Protein AF-A0AA96MCB9-F1 (afdb_monomer)

Secondary structure (DSSP, 8-state):
---EEEEETTSGGG-SEEEEE--HHHHHHHHHTT-B-TTSPBPPHHHHHHH-EEEEETT--EEEEE---SSTTSPEEEEEEETTEEEEEEESBTTB-SEEEEE-TTS-EEEEEEEEEEE--GGGGGGHHHHHHHHHHHHHHHHHTSTTEEEEEEEPPP-

Solvent-accessible surface area (backbone atoms only — not comparable to full-atom values): 8777 Å² total; per-residue (Å²): 118,62,51,72,47,79,46,50,55,90,56,55,88,76,47,71,47,44,80,42,76,40,53,75,73,50,53,57,52,36,59,76,68,67,56,44,34,68,86,74,40,75,75,53,69,69,56,37,56,74,69,37,50,34,27,32,31,91,88,63,33,32,38,34,78,25,68,44,44,101,44,44,78,35,36,34,32,32,43,34,34,51,94,93,38,75,29,46,36,30,21,19,29,94,78,37,51,34,62,48,76,47,77,47,94,88,70,34,29,36,40,37,38,32,36,60,45,76,50,72,50,78,93,49,57,91,45,50,67,61,51,49,52,51,51,41,54,35,52,40,55,62,49,66,78,44,83,63,48,51,34,36,34,35,35,42,56,67,125

pLDDT: mean 86.23, std 10.73, range [44.75, 95.75]

Sequence (159 aa):
MSLRFDFDASAWADSSFQTKKMDEDDLSLLQKYNVKTWDDKAFTDESILKWGYWTINDNRDRILKAIGGGSFEIPEMYTFIYNELKIKLECGGSGEPANTYKRHEDHSYDQQINISRLIVPQELSASIDDIAASIAEALAVASFKSANLNKISVVFPKR

Foldseek 3Di:
DWDKDKDFLVCLVVFQWDKAQDDPVVLVVCVVQVPAAPVSHRDDPVCSNPPNIWGAGPQRWTKTFRDDDPDLAIWGWMWTQDPNHIKIWTWHHPRGHQKDWDADPVRAIEIEGHTPDIGDPPVCPVVVVVVLVVVQSSVVNVPSVDPRYGMYMYIYDDD

Mean predicted aligned error: 5.14 Å

Radius of gyration: 15.31 Å; Cα contacts (8 Å, |Δi|>4): 314; chains: 1; bounding box: 36×39×41 Å

Structure (mmCIF, N/CA/C/O backbone):
data_AF-A0AA96MCB9-F1
#
_entry.id   AF-A0AA96MCB9-F1
#
loop_
_atom_site.group_PDB
_atom_site.id
_atom_site.type_symbol
_atom_site.label_atom_id
_atom_site.label_alt_id
_atom_site.label_comp_id
_atom_site.label_asym_id
_atom_site.label_entity_id
_atom_site.label_seq_id
_atom_site.pdbx_PDB_ins_code
_atom_site.Cartn_x
_atom_site.Cartn_y
_atom_site.Cartn_z
_atom_site.occupancy
_atom_site.B_iso_or_equiv
_atom_site.auth_seq_id
_atom_site.auth_comp_id
_atom_site.auth_asym_id
_atom_site.auth_atom_id
_atom_site.pdbx_PDB_model_num
ATOM 1 N N . MET A 1 1 ? 10.738 -18.655 3.907 1.00 58.47 1 MET A N 1
ATOM 2 C CA . MET A 1 1 ? 10.897 -18.102 2.539 1.00 58.47 1 MET A CA 1
ATOM 3 C C . MET A 1 1 ? 10.306 -16.697 2.558 1.00 58.47 1 MET A C 1
ATOM 5 O O . MET A 1 1 ? 9.376 -16.500 3.328 1.00 58.47 1 MET A O 1
ATOM 9 N N . SER A 1 2 ? 10.867 -15.712 1.851 1.00 78.88 2 SER A N 1
ATOM 10 C CA . SER A 1 2 ? 10.218 -14.394 1.740 1.00 78.88 2 SER A CA 1
ATOM 11 C C . SER A 1 2 ? 8.990 -14.527 0.842 1.00 78.88 2 SER A C 1
ATOM 13 O O . SER A 1 2 ? 9.055 -15.216 -0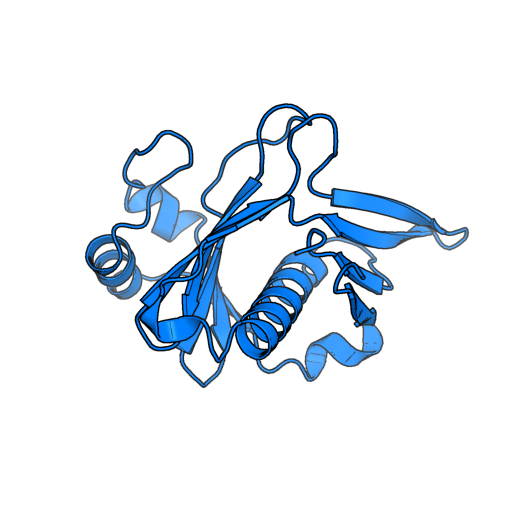.176 1.00 78.88 2 SER A O 1
ATOM 15 N N . LEU A 1 3 ? 7.878 -13.911 1.237 1.00 92.25 3 LEU A N 1
ATOM 16 C CA . LEU A 1 3 ? 6.659 -13.888 0.433 1.00 92.25 3 LEU A CA 1
ATOM 17 C C . LEU A 1 3 ? 6.803 -12.791 -0.631 1.00 92.25 3 LEU A C 1
ATOM 19 O O . LEU A 1 3 ? 7.215 -11.673 -0.314 1.00 92.25 3 LEU A O 1
ATOM 23 N N . ARG A 1 4 ? 6.527 -13.128 -1.892 1.00 94.88 4 ARG A N 1
ATOM 24 C CA . ARG A 1 4 ? 6.695 -12.236 -3.044 1.00 94.88 4 ARG A CA 1
ATOM 25 C C . ARG A 1 4 ? 5.469 -12.311 -3.939 1.00 94.88 4 ARG A C 1
ATOM 27 O O . ARG A 1 4 ? 5.039 -13.409 -4.282 1.00 94.88 4 ARG A O 1
ATOM 34 N N . PHE A 1 5 ? 4.987 -11.147 -4.351 1.00 95.38 5 PHE A N 1
ATOM 35 C CA . PHE A 1 5 ? 3.913 -10.992 -5.324 1.00 95.38 5 PHE A CA 1
ATOM 36 C C . PHE A 1 5 ? 4.421 -10.169 -6.500 1.00 95.38 5 PHE A C 1
ATOM 38 O O . PHE A 1 5 ? 5.110 -9.169 -6.298 1.00 95.38 5 PHE A O 1
ATOM 45 N N . ASP A 1 6 ? 4.096 -10.599 -7.710 1.00 94.62 6 ASP A N 1
ATOM 46 C CA . ASP A 1 6 ? 4.529 -9.981 -8.956 1.00 94.62 6 ASP A CA 1
ATOM 47 C C . ASP A 1 6 ? 3.285 -9.559 -9.751 1.00 94.62 6 ASP A C 1
ATOM 49 O O . ASP A 1 6 ? 2.336 -10.332 -9.868 1.00 94.62 6 ASP A O 1
ATOM 53 N N . PHE A 1 7 ? 3.306 -8.347 -10.299 1.00 92.75 7 PHE A N 1
ATOM 54 C CA . PHE A 1 7 ? 2.210 -7.749 -11.056 1.00 92.75 7 PHE A CA 1
ATOM 55 C C . PHE A 1 7 ? 2.743 -7.179 -12.363 1.00 92.75 7 PHE A C 1
ATOM 57 O O . PHE A 1 7 ? 3.733 -6.444 -12.353 1.00 92.75 7 PHE A O 1
ATOM 64 N N . ASP A 1 8 ? 2.060 -7.468 -13.465 1.00 90.12 8 ASP A N 1
ATOM 65 C CA . ASP A 1 8 ? 2.391 -6.938 -14.785 1.00 90.12 8 ASP A CA 1
ATOM 66 C C . ASP A 1 8 ? 1.491 -5.749 -15.134 1.00 90.12 8 ASP A C 1
ATOM 68 O O . ASP A 1 8 ? 0.277 -5.771 -14.917 1.00 90.12 8 ASP A O 1
ATOM 72 N N . ALA A 1 9 ? 2.078 -4.714 -15.733 1.00 81.81 9 ALA A N 1
ATOM 73 C CA . ALA A 1 9 ? 1.358 -3.515 -16.153 1.00 81.81 9 ALA A CA 1
ATOM 74 C C . ALA A 1 9 ? 0.306 -3.798 -17.240 1.00 81.81 9 ALA A C 1
ATOM 76 O O . ALA A 1 9 ? -0.627 -3.029 -17.426 1.00 81.81 9 ALA A O 1
ATOM 77 N N . SER A 1 10 ? 0.402 -4.901 -17.975 1.00 77.94 10 SER A N 1
ATOM 78 C CA . SER A 1 10 ? -0.647 -5.277 -18.928 1.00 77.94 10 SER A CA 1
ATOM 79 C C . SER A 1 10 ? -1.944 -5.730 -18.248 1.00 77.94 10 SER A C 1
ATOM 81 O O . SER A 1 10 ? -2.994 -5.674 -18.881 1.00 77.94 10 SER A O 1
ATOM 83 N N . ALA A 1 11 ? -1.883 -6.153 -16.982 1.00 71.12 11 ALA A N 1
ATOM 84 C CA . ALA A 1 11 ? -3.005 -6.724 -16.238 1.00 71.12 11 ALA A CA 1
ATOM 85 C C . ALA A 1 11 ? -3.558 -5.786 -15.148 1.00 71.12 11 ALA A C 1
ATOM 87 O O . ALA A 1 11 ? -4.513 -6.141 -14.462 1.00 71.12 11 ALA A O 1
ATOM 88 N N . TRP A 1 12 ? -2.993 -4.581 -14.968 1.00 71.06 12 TRP A N 1
ATOM 89 C CA . TRP A 1 12 ? -3.404 -3.698 -13.863 1.00 71.06 12 TRP A CA 1
ATOM 90 C C . TRP A 1 12 ? -4.849 -3.193 -13.996 1.00 71.06 12 TRP A C 1
ATOM 92 O O . TRP A 1 12 ? -5.467 -2.866 -12.986 1.00 71.06 12 TRP A O 1
ATOM 102 N N . ALA A 1 13 ? -5.398 -3.151 -15.215 1.00 69.25 13 ALA A N 1
ATOM 103 C CA . ALA A 1 13 ? -6.781 -2.744 -15.462 1.00 69.25 13 ALA A CA 1
ATOM 104 C C . ALA A 1 13 ? -7.816 -3.699 -14.833 1.00 69.25 13 ALA A C 1
ATOM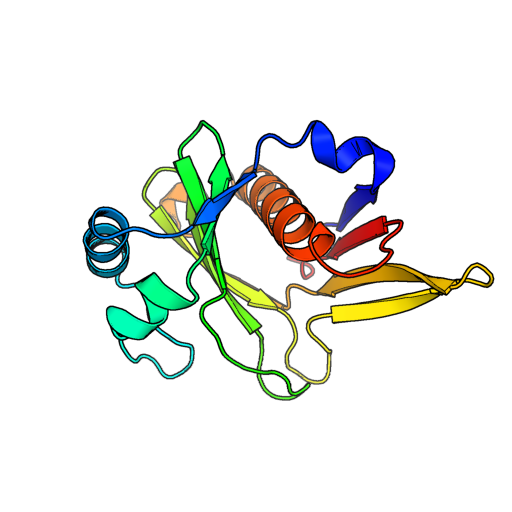 106 O O . ALA A 1 13 ? -8.936 -3.270 -14.564 1.00 69.25 13 ALA A O 1
ATOM 107 N N . ASP A 1 14 ? -7.429 -4.950 -14.562 1.00 79.25 14 ASP A N 1
ATOM 108 C CA . ASP A 1 14 ? -8.293 -5.988 -13.985 1.00 79.25 14 ASP A CA 1
ATOM 109 C C . ASP A 1 14 ? -8.177 -6.083 -12.451 1.00 79.25 14 ASP A C 1
ATOM 111 O O . ASP A 1 14 ? -8.771 -6.963 -11.827 1.00 79.25 14 ASP A O 1
ATOM 115 N N . SER A 1 15 ? -7.404 -5.188 -11.828 1.00 85.38 15 SER A N 1
ATOM 116 C CA . SER A 1 15 ? -7.258 -5.120 -10.374 1.00 85.38 15 SER A CA 1
ATOM 117 C C . SER A 1 15 ? -8.592 -4.829 -9.679 1.00 85.38 15 SER A C 1
ATOM 119 O O . SER A 1 15 ? -9.361 -3.964 -10.102 1.00 85.38 15 SER A O 1
ATOM 121 N N . SER A 1 16 ? -8.813 -5.481 -8.535 1.00 88.69 16 SER A N 1
ATOM 122 C CA . SER A 1 16 ? -9.947 -5.201 -7.644 1.00 88.69 16 SER A CA 1
ATOM 123 C C . SER A 1 16 ? -9.814 -3.854 -6.926 1.00 88.69 16 SER A C 1
ATOM 125 O O . SER A 1 16 ? -10.798 -3.288 -6.451 1.00 88.69 16 SER A O 1
ATOM 127 N N . PHE A 1 17 ? -8.590 -3.328 -6.850 1.00 93.31 17 PHE A N 1
ATOM 128 C CA . PHE A 1 17 ? -8.273 -2.027 -6.281 1.00 93.31 17 PHE A CA 1
ATOM 129 C C . PHE A 1 17 ? -8.280 -0.912 -7.325 1.00 93.31 17 PHE A C 1
ATOM 131 O O . PHE A 1 17 ? -7.753 -1.056 -8.428 1.00 93.31 17 PHE A O 1
ATOM 138 N N . GLN A 1 18 ? -8.769 0.255 -6.911 1.00 91.56 18 GLN A N 1
ATOM 139 C CA . GLN A 1 18 ? -8.762 1.496 -7.675 1.00 91.56 18 GLN A CA 1
ATOM 140 C C . GLN A 1 18 ? -8.267 2.656 -6.813 1.00 91.56 18 GLN A C 1
ATOM 142 O O . GLN A 1 18 ? -8.407 2.660 -5.590 1.00 91.56 18 GLN A O 1
ATOM 147 N N . THR A 1 19 ? -7.708 3.690 -7.441 1.00 90.31 19 THR A N 1
ATOM 148 C CA . THR A 1 19 ? -7.344 4.908 -6.711 1.00 90.31 19 THR A CA 1
ATOM 149 C C . THR A 1 19 ? -8.529 5.869 -6.627 1.00 90.31 19 THR A C 1
ATOM 151 O O . THR A 1 19 ? -8.964 6.398 -7.649 1.00 90.31 19 THR A O 1
ATOM 154 N N . LYS A 1 20 ? -8.982 6.183 -5.411 1.00 92.44 20 LYS A N 1
ATOM 155 C CA . LYS A 1 20 ? -10.046 7.156 -5.131 1.00 92.44 20 LYS A CA 1
ATOM 156 C C . LYS A 1 20 ? -9.461 8.419 -4.495 1.00 92.44 20 LYS A C 1
ATOM 158 O O . LYS A 1 20 ? -8.701 8.343 -3.532 1.00 92.44 20 LYS A O 1
ATOM 163 N N . LYS A 1 21 ? -9.830 9.594 -5.015 1.00 92.62 21 LYS A N 1
ATOM 164 C CA . LYS A 1 21 ? -9.547 10.883 -4.366 1.00 92.62 21 LYS A CA 1
ATOM 165 C C . LYS A 1 21 ? -10.322 10.973 -3.047 1.00 92.62 21 LYS A C 1
ATOM 167 O O . LYS A 1 21 ? -11.510 10.667 -3.033 1.00 92.62 21 LYS A O 1
ATOM 172 N N . MET A 1 22 ? -9.648 11.367 -1.969 1.00 92.38 22 MET A N 1
ATOM 173 C CA . MET A 1 22 ? -10.302 11.547 -0.670 1.00 92.38 22 MET A CA 1
ATOM 174 C C . MET A 1 22 ? -11.238 12.757 -0.674 1.00 92.38 22 MET A C 1
ATOM 176 O O . MET A 1 22 ? -10.917 13.782 -1.281 1.00 92.38 22 MET A O 1
ATOM 180 N N . ASP A 1 23 ? -12.359 12.619 0.027 1.00 92.38 23 ASP A N 1
ATOM 181 C CA . ASP A 1 23 ? -13.387 13.642 0.230 1.00 92.38 23 ASP A CA 1
ATOM 182 C C . ASP A 1 23 ? -13.582 13.959 1.731 1.00 92.38 23 ASP A C 1
ATOM 184 O O . ASP A 1 23 ? -12.805 13.519 2.582 1.00 92.38 23 ASP A O 1
ATOM 188 N N . GLU A 1 24 ? -14.576 14.788 2.063 1.00 91.75 24 GLU A N 1
ATOM 189 C CA . GLU A 1 24 ? -14.850 15.203 3.447 1.00 91.75 24 GLU A CA 1
ATOM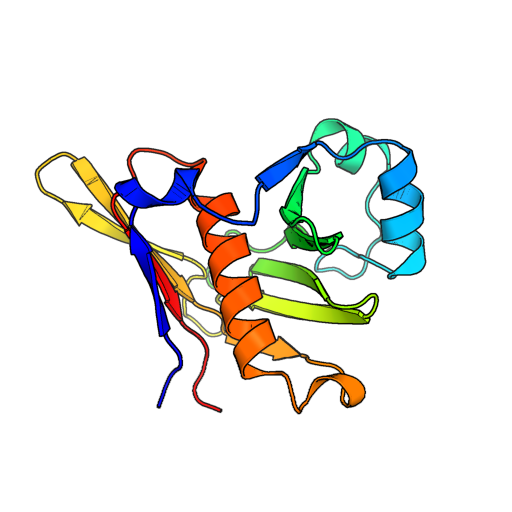 190 C C . GLU A 1 24 ? -15.294 14.033 4.339 1.00 91.75 24 GLU A C 1
ATOM 192 O O . GLU A 1 24 ? -14.925 13.986 5.515 1.00 91.75 24 GLU A O 1
ATOM 197 N N . ASP A 1 25 ? -16.004 13.046 3.783 1.00 90.44 25 ASP A N 1
ATOM 198 C CA . ASP A 1 25 ? -16.434 11.861 4.532 1.00 90.44 25 ASP A CA 1
ATOM 199 C C . ASP A 1 25 ? -15.220 11.022 4.961 1.00 90.44 25 ASP A C 1
ATOM 201 O O . ASP A 1 25 ? -15.185 10.468 6.067 1.00 90.44 25 ASP A O 1
ATOM 205 N N . ASP A 1 26 ? -14.178 10.982 4.125 1.00 90.81 26 ASP A N 1
ATOM 206 C CA . ASP A 1 26 ? -12.928 10.279 4.412 1.00 90.81 26 ASP A CA 1
ATOM 207 C C . ASP A 1 26 ? -12.157 10.876 5.613 1.00 90.81 26 ASP A C 1
ATOM 209 O O . ASP A 1 26 ? -11.407 10.146 6.271 1.00 90.81 26 ASP A O 1
ATOM 213 N N . LEU A 1 27 ? -12.380 12.144 5.988 1.00 90.38 27 LEU A N 1
ATOM 214 C CA . LEU A 1 27 ? -11.765 12.749 7.184 1.00 90.38 27 LEU A CA 1
ATOM 215 C C . LEU A 1 27 ? -12.214 12.044 8.472 1.00 90.38 27 LEU A C 1
ATOM 217 O O . LEU A 1 27 ? -11.399 11.752 9.353 1.00 90.38 27 LEU A O 1
ATOM 221 N N . SER A 1 28 ? -13.502 11.700 8.557 1.00 90.06 28 SER A N 1
ATOM 222 C CA . SER A 1 28 ? -14.064 10.981 9.707 1.00 90.06 28 SER A CA 1
ATOM 223 C C . SER A 1 28 ? -13.467 9.576 9.853 1.00 90.06 28 SER A C 1
ATOM 225 O O . SER A 1 28 ? -13.241 9.096 10.967 1.00 90.06 28 SER A O 1
ATOM 227 N N . LEU A 1 29 ? -13.128 8.929 8.733 1.00 90.00 29 LEU A N 1
ATOM 228 C CA . LEU A 1 29 ? -12.482 7.620 8.722 1.00 90.00 29 LEU A CA 1
ATOM 229 C C . LEU A 1 29 ? -11.036 7.701 9.212 1.00 90.00 29 LEU A C 1
ATOM 231 O O . LEU A 1 29 ? -10.612 6.849 9.996 1.00 90.00 29 LEU A O 1
ATOM 235 N N . LEU A 1 30 ? -10.287 8.734 8.811 1.00 88.88 30 LEU A N 1
ATOM 236 C CA . LEU A 1 30 ? -8.932 8.955 9.323 1.00 88.88 30 LEU A CA 1
ATOM 237 C C . LEU A 1 30 ? -8.937 9.131 10.846 1.00 88.88 30 LEU A C 1
ATOM 239 O O . LEU A 1 30 ? -8.085 8.559 11.528 1.00 88.88 30 LEU A O 1
ATOM 243 N N . GLN A 1 31 ? -9.931 9.840 11.386 1.00 88.31 31 GLN A N 1
ATOM 244 C CA . GLN A 1 31 ? -10.124 9.984 12.830 1.00 88.31 31 GLN A CA 1
ATOM 245 C C . GLN A 1 31 ? -10.525 8.658 13.493 1.00 88.31 31 GLN A C 1
ATOM 247 O O . GLN A 1 31 ? -9.872 8.249 14.454 1.00 88.31 31 GLN A O 1
ATOM 252 N N . LYS A 1 32 ? -11.527 7.941 12.951 1.00 90.69 32 LYS A N 1
ATOM 253 C CA . LYS A 1 32 ? -11.992 6.624 13.446 1.00 90.69 32 LYS A CA 1
ATOM 254 C C . LYS A 1 32 ? -10.832 5.643 13.610 1.00 90.69 32 LYS A C 1
ATOM 256 O O . LYS A 1 32 ? -10.730 4.967 14.630 1.00 90.69 32 LYS A O 1
ATOM 261 N N . TYR A 1 33 ? -9.946 5.578 12.619 1.00 89.38 33 TYR A N 1
ATOM 262 C CA . TYR A 1 33 ? -8.810 4.654 12.616 1.00 89.38 33 TYR A CA 1
ATOM 263 C C . TYR A 1 33 ? -7.527 5.247 13.208 1.00 89.38 33 TYR A C 1
ATOM 265 O O . TYR A 1 33 ? -6.486 4.579 13.230 1.00 89.38 33 TYR A O 1
ATOM 273 N N . ASN A 1 34 ? -7.583 6.482 13.719 1.00 87.94 34 ASN A N 1
ATOM 274 C CA . ASN A 1 34 ? -6.435 7.211 14.248 1.00 87.94 34 ASN A CA 1
ATOM 275 C C . ASN A 1 34 ? -5.240 7.134 13.275 1.00 87.94 34 ASN A C 1
ATOM 277 O O . ASN A 1 34 ? -4.149 6.659 13.618 1.00 87.94 34 ASN A O 1
ATOM 281 N N . VAL A 1 35 ? -5.496 7.452 12.004 1.00 85.44 35 VAL A N 1
ATOM 282 C CA . VAL A 1 35 ? -4.494 7.455 10.936 1.00 85.44 35 VAL A CA 1
ATOM 283 C C . VAL A 1 35 ? -3.672 8.727 11.078 1.00 85.44 35 VAL A C 1
ATOM 285 O O . VAL A 1 35 ? -4.206 9.833 11.077 1.00 85.44 35 VAL A O 1
ATOM 288 N N . LYS A 1 36 ? -2.363 8.556 11.236 1.00 80.50 36 LYS A N 1
ATOM 289 C CA . LYS A 1 36 ? -1.419 9.624 11.557 1.00 80.50 36 LYS A CA 1
ATOM 290 C C . LYS A 1 36 ? -0.229 9.582 10.608 1.00 80.50 36 LYS A C 1
ATOM 292 O O . LYS A 1 36 ? 0.013 8.558 9.968 1.00 80.50 36 LYS A O 1
ATOM 297 N N . THR A 1 37 ? 0.500 10.685 10.533 1.00 74.44 37 THR A N 1
ATOM 298 C CA . THR A 1 37 ? 1.799 10.772 9.866 1.00 74.44 37 THR A CA 1
ATOM 299 C C . THR A 1 37 ? 2.842 9.912 10.584 1.00 74.44 37 THR A C 1
ATOM 301 O O . THR A 1 37 ? 2.637 9.445 11.709 1.00 74.44 37 THR A O 1
ATOM 304 N N . TRP A 1 38 ? 3.991 9.715 9.937 1.00 69.88 38 TRP A N 1
ATOM 305 C CA . TRP A 1 38 ? 5.124 8.974 10.499 1.00 69.88 38 TRP A CA 1
ATOM 306 C C . TRP A 1 38 ? 5.634 9.527 11.844 1.00 69.88 38 TRP A C 1
ATOM 308 O O . TRP A 1 38 ? 6.082 8.752 12.683 1.00 69.88 38 TRP A O 1
ATOM 318 N N . ASP A 1 39 ? 5.534 10.841 12.076 1.00 73.06 39 ASP A N 1
ATOM 319 C CA . ASP A 1 39 ? 5.929 11.520 13.318 1.00 73.06 39 ASP A CA 1
ATOM 320 C C . ASP A 1 39 ? 4.781 11.627 14.346 1.00 73.06 39 ASP A C 1
ATOM 322 O O . ASP A 1 39 ? 4.802 12.485 15.226 1.00 73.06 39 ASP A O 1
ATOM 326 N N . ASP A 1 40 ? 3.780 10.744 14.231 1.00 78.19 40 ASP A N 1
ATOM 327 C CA . ASP A 1 40 ? 2.615 10.608 15.121 1.00 78.19 40 ASP A CA 1
ATOM 328 C C . ASP A 1 40 ? 1.699 11.850 15.194 1.00 78.19 40 ASP A C 1
ATOM 330 O O . ASP A 1 40 ? 0.913 12.015 16.137 1.00 78.19 40 ASP A O 1
ATOM 334 N N . LYS A 1 41 ? 1.732 12.706 14.165 1.00 81.88 41 LYS A N 1
ATOM 335 C CA . LYS A 1 41 ? 0.835 13.862 14.033 1.00 81.88 41 LYS A CA 1
ATOM 336 C C . LYS A 1 41 ? -0.419 13.516 13.235 1.00 81.88 41 LYS A C 1
ATOM 338 O O . LYS A 1 41 ? -0.430 12.638 12.376 1.00 81.88 41 LYS A O 1
ATOM 343 N N . ALA A 1 42 ? -1.503 14.228 13.521 1.00 82.12 42 ALA A N 1
ATOM 344 C CA . ALA A 1 42 ? -2.690 14.183 12.678 1.00 82.12 42 ALA A CA 1
ATOM 345 C C . ALA A 1 42 ? -2.406 14.868 11.332 1.00 82.12 42 ALA A C 1
ATOM 347 O O . ALA A 1 42 ? -1.640 15.834 11.266 1.00 82.12 42 ALA A O 1
ATOM 348 N N . PHE A 1 43 ? -3.046 14.389 10.268 1.00 79.75 43 PHE A N 1
ATOM 349 C CA . PHE A 1 43 ? -3.080 15.124 9.009 1.00 79.75 43 PHE A CA 1
ATOM 350 C C . PHE A 1 43 ? -3.922 16.391 9.160 1.00 79.75 43 PHE A C 1
ATOM 352 O O . PHE A 1 43 ? -4.868 16.418 9.945 1.00 79.75 43 PHE A O 1
ATOM 359 N N . THR A 1 44 ? -3.602 17.429 8.388 1.00 84.81 44 THR A N 1
ATOM 360 C CA . THR A 1 44 ? -4.517 18.566 8.246 1.00 84.81 44 THR A CA 1
ATOM 361 C C . THR A 1 44 ? -5.570 18.237 7.197 1.00 84.81 44 THR A C 1
ATOM 363 O O . THR A 1 44 ? -5.236 17.669 6.151 1.00 84.81 44 THR A O 1
ATOM 366 N N . ASP A 1 45 ? -6.815 18.641 7.439 1.00 89.75 45 ASP A N 1
ATOM 367 C CA . ASP A 1 45 ? -7.927 18.423 6.506 1.00 89.75 45 ASP A CA 1
ATOM 368 C C . ASP A 1 45 ? -7.594 18.965 5.109 1.00 89.75 45 ASP A C 1
ATOM 370 O O . ASP A 1 45 ? -7.756 18.266 4.111 1.00 89.75 45 ASP A O 1
ATOM 374 N N . GLU A 1 46 ? -6.998 20.162 5.031 1.00 88.25 46 GLU A N 1
ATOM 375 C CA . GLU A 1 46 ? -6.551 20.757 3.766 1.00 88.25 46 GLU A CA 1
ATOM 376 C C . GLU A 1 46 ? -5.570 19.845 3.009 1.00 88.25 46 GLU A C 1
ATOM 378 O O . GLU A 1 46 ? -5.709 19.647 1.801 1.00 88.25 46 GLU A O 1
ATOM 383 N N . SER A 1 47 ? -4.583 19.258 3.699 1.00 83.50 47 SER A N 1
ATOM 384 C CA . SER A 1 47 ? -3.588 18.392 3.055 1.00 83.50 47 SER A CA 1
ATOM 385 C C . SER A 1 47 ? -4.211 17.113 2.494 1.00 83.50 47 SER A C 1
ATOM 387 O O . SER A 1 47 ? -3.870 16.701 1.381 1.00 83.50 47 SER A O 1
ATOM 389 N N . ILE A 1 48 ? -5.160 16.525 3.224 1.00 87.12 48 ILE A N 1
ATOM 390 C CA . ILE A 1 48 ? -5.879 15.317 2.816 1.00 87.12 48 ILE A CA 1
ATOM 391 C C . ILE A 1 48 ? -6.785 15.614 1.628 1.00 87.12 48 ILE A C 1
ATOM 393 O O . ILE A 1 48 ? -6.678 14.957 0.592 1.00 87.12 48 ILE A O 1
ATOM 397 N N . LEU A 1 49 ? -7.608 16.654 1.717 1.00 88.62 49 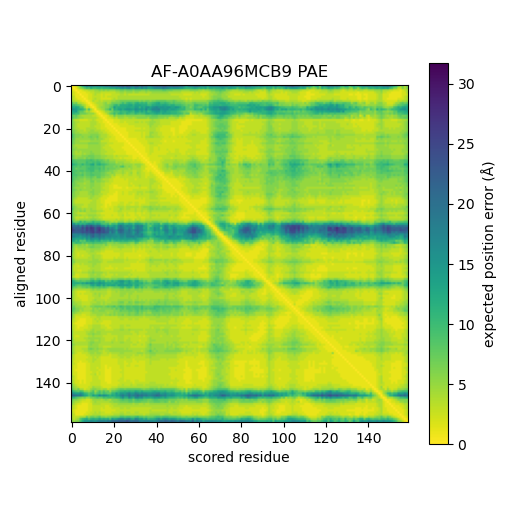LEU A N 1
ATOM 398 C CA . LEU A 1 49 ? -8.519 17.014 0.636 1.00 88.62 49 LEU A CA 1
ATOM 399 C C . LEU A 1 49 ? -7.750 17.427 -0.625 1.00 88.62 49 LEU A C 1
ATOM 401 O O . LEU A 1 49 ? -8.134 17.067 -1.736 1.00 88.62 49 LEU A O 1
ATOM 405 N N . LYS A 1 50 ? -6.588 18.078 -0.494 1.00 86.81 50 LYS A N 1
ATOM 406 C CA . LYS A 1 50 ? -5.777 18.496 -1.646 1.00 86.81 50 LYS A CA 1
ATOM 407 C C . LYS A 1 50 ? -4.965 17.361 -2.267 1.00 86.81 50 LYS A C 1
ATOM 409 O O . LYS A 1 50 ? -4.996 17.179 -3.483 1.00 86.81 50 LYS A O 1
ATOM 414 N N . TRP A 1 51 ? -4.314 16.522 -1.462 1.00 84.44 51 TRP A N 1
ATOM 415 C CA . TRP A 1 51 ? -3.319 15.553 -1.953 1.00 84.44 51 TRP A CA 1
ATOM 416 C C . TRP A 1 51 ? -3.607 14.092 -1.613 1.00 84.44 51 TRP A C 1
ATOM 418 O O . TRP A 1 51 ? -2.997 13.209 -2.206 1.00 84.44 51 TRP A O 1
ATOM 428 N N . GLY A 1 52 ? -4.535 13.824 -0.702 1.00 86.00 52 GLY A N 1
ATOM 429 C CA . GLY A 1 52 ? -4.880 12.482 -0.251 1.00 86.00 52 GLY A CA 1
ATOM 430 C C . GLY A 1 52 ? -5.619 11.665 -1.308 1.00 86.00 52 GLY A C 1
ATOM 431 O O . GLY A 1 52 ? -6.504 12.171 -2.009 1.00 86.00 52 GLY A O 1
ATOM 432 N N . TYR A 1 53 ? -5.239 10.393 -1.400 1.00 90.38 53 TYR A N 1
ATOM 433 C CA . TYR A 1 53 ? -5.897 9.367 -2.197 1.00 90.38 53 TYR A CA 1
ATOM 434 C C . TYR A 1 53 ? -5.892 8.055 -1.413 1.00 90.38 53 TYR A C 1
ATOM 436 O O . TYR A 1 53 ? -4.884 7.700 -0.801 1.00 90.38 53 TYR A O 1
ATOM 444 N N . TRP A 1 54 ? -6.994 7.320 -1.489 1.00 92.00 54 TRP A N 1
ATOM 445 C CA . TRP A 1 54 ? -7.026 5.904 -1.151 1.00 92.00 54 TRP A CA 1
ATOM 446 C C . TRP A 1 54 ? -6.673 5.080 -2.383 1.00 92.00 54 TRP A C 1
ATOM 448 O O . TRP A 1 54 ? -7.101 5.416 -3.486 1.00 92.00 54 TRP A O 1
ATOM 458 N N . THR A 1 55 ? -5.998 3.954 -2.188 1.00 93.69 55 THR A N 1
ATOM 459 C CA . THR A 1 55 ? -6.194 2.802 -3.074 1.00 93.69 55 THR A CA 1
ATOM 460 C C . THR A 1 55 ? -7.154 1.857 -2.364 1.00 93.69 55 THR A C 1
ATOM 462 O O . THR A 1 55 ? -6.852 1.424 -1.254 1.00 93.69 55 THR A O 1
ATOM 465 N N . ILE A 1 56 ? -8.330 1.622 -2.949 1.00 94.94 56 ILE A N 1
ATOM 466 C CA . ILE A 1 56 ? -9.491 0.980 -2.316 1.00 94.94 56 ILE A CA 1
ATOM 467 C C . ILE A 1 56 ? -10.120 -0.072 -3.238 1.00 94.94 56 ILE A C 1
ATOM 469 O O . ILE A 1 56 ? -10.151 0.142 -4.447 1.00 94.94 56 ILE A O 1
ATOM 473 N N . ASN A 1 57 ? -10.615 -1.177 -2.677 1.00 94.25 57 ASN A N 1
ATOM 474 C CA . ASN A 1 57 ? -11.358 -2.214 -3.405 1.00 94.25 57 ASN A CA 1
ATOM 475 C C . ASN A 1 57 ? -12.867 -2.208 -3.076 1.00 94.25 57 ASN A C 1
ATOM 477 O O . ASN A 1 57 ? -13.334 -1.445 -2.223 1.00 94.25 57 ASN A O 1
ATOM 481 N N . ASP A 1 58 ? -13.630 -3.098 -3.715 1.00 91.75 58 ASP A N 1
ATOM 482 C CA . ASP A 1 58 ? -15.082 -3.247 -3.505 1.00 91.75 58 ASP A CA 1
ATOM 483 C C . ASP A 1 58 ? -15.457 -3.687 -2.080 1.00 91.75 58 ASP A C 1
ATOM 485 O O . ASP A 1 58 ? -16.505 -3.300 -1.554 1.00 91.75 58 ASP A O 1
ATOM 489 N N . ASN A 1 59 ? -14.565 -4.421 -1.408 1.00 91.50 59 ASN A N 1
ATOM 490 C CA . ASN A 1 59 ? -14.711 -4.799 0.001 1.00 91.50 59 ASN A CA 1
ATOM 491 C C . ASN A 1 59 ? -14.431 -3.632 0.961 1.00 91.50 59 ASN A C 1
ATOM 493 O O . ASN A 1 59 ? -14.589 -3.772 2.172 1.00 91.50 59 ASN A O 1
ATOM 497 N N . ARG A 1 60 ? -14.072 -2.456 0.424 1.00 91.00 60 ARG A N 1
ATOM 498 C CA . ARG A 1 60 ? -13.692 -1.235 1.146 1.00 91.00 60 ARG A CA 1
ATOM 499 C C . ARG A 1 60 ? -12.380 -1.340 1.918 1.00 91.00 60 ARG A C 1
ATOM 501 O O . ARG A 1 60 ? -12.085 -0.421 2.701 1.00 91.00 60 ARG A O 1
ATOM 508 N N . ASP A 1 61 ? -11.595 -2.383 1.659 1.00 94.38 61 ASP A N 1
ATOM 509 C CA . ASP A 1 61 ? -10.210 -2.455 2.098 1.00 94.38 61 ASP A CA 1
ATOM 510 C C . ASP A 1 61 ? -9.444 -1.336 1.416 1.00 94.38 61 ASP A C 1
ATOM 512 O O . ASP A 1 61 ? -9.646 -1.060 0.230 1.00 94.38 61 ASP A O 1
ATOM 516 N N . ARG A 1 62 ? -8.595 -0.640 2.165 1.00 94.25 62 ARG A N 1
ATOM 517 C CA . ARG A 1 62 ? -7.963 0.574 1.648 1.00 94.25 62 ARG A CA 1
ATOM 518 C C . ARG A 1 62 ? -6.603 0.828 2.249 1.00 94.25 62 ARG A C 1
ATOM 520 O O . ARG A 1 62 ? -6.412 0.674 3.453 1.00 94.25 62 ARG A O 1
ATOM 527 N N . ILE A 1 63 ? -5.675 1.280 1.416 1.00 93.75 63 ILE A N 1
ATOM 528 C CA . ILE A 1 63 ? -4.338 1.702 1.829 1.00 93.75 63 ILE A CA 1
ATOM 529 C C . ILE A 1 63 ? -4.153 3.200 1.594 1.00 93.75 63 ILE A C 1
ATOM 531 O O . ILE A 1 63 ? -4.549 3.742 0.559 1.00 93.75 63 ILE A O 1
ATOM 535 N N . LEU A 1 64 ? -3.523 3.859 2.562 1.00 89.69 64 LEU A N 1
ATOM 536 C CA . LEU A 1 64 ? -3.048 5.233 2.457 1.00 89.69 64 LEU A CA 1
ATOM 537 C C . LEU A 1 64 ? -1.561 5.278 2.775 1.00 89.69 64 LEU A C 1
ATOM 539 O O . LEU A 1 64 ? -1.123 4.783 3.818 1.00 89.69 64 LEU A O 1
ATOM 543 N N . LYS A 1 65 ? -0.806 5.955 1.909 1.00 82.75 65 LYS A N 1
ATOM 544 C CA . LYS A 1 65 ? 0.563 6.369 2.206 1.00 82.75 65 LYS A CA 1
ATOM 545 C C . LYS A 1 65 ? 0.529 7.492 3.236 1.00 82.75 65 LYS A C 1
ATOM 547 O O . LYS A 1 65 ? 0.174 8.628 2.923 1.00 82.75 65 LYS A O 1
ATOM 552 N N . ALA A 1 66 ? 0.903 7.172 4.465 1.00 61.88 66 ALA A N 1
ATOM 553 C CA . ALA A 1 66 ? 1.065 8.154 5.516 1.00 61.88 66 ALA A CA 1
ATOM 554 C C . ALA A 1 66 ? 2.459 8.768 5.360 1.00 61.88 66 ALA A C 1
ATOM 556 O O . ALA A 1 66 ? 3.419 8.248 5.912 1.00 61.88 66 ALA A O 1
ATOM 557 N N . ILE A 1 67 ? 2.559 9.808 4.517 1.00 61.81 67 ILE A N 1
ATOM 558 C CA . ILE A 1 67 ? 3.782 10.551 4.139 1.00 61.81 67 ILE A CA 1
ATOM 559 C C . ILE A 1 67 ? 4.909 10.404 5.170 1.00 61.81 67 ILE A C 1
ATOM 561 O O . ILE A 1 67 ? 4.687 10.737 6.326 1.00 61.81 67 ILE A O 1
ATOM 565 N N . GLY A 1 68 ? 6.107 9.996 4.735 1.00 51.69 68 GLY A N 1
ATOM 566 C CA . GLY A 1 68 ? 7.349 9.980 5.519 1.00 51.69 68 GLY A CA 1
ATOM 567 C C . GLY A 1 68 ? 8.437 9.167 4.811 1.00 51.69 68 GLY A C 1
ATOM 568 O O . GLY A 1 68 ? 8.133 8.094 4.315 1.00 51.69 68 GLY A O 1
ATOM 569 N N . GLY A 1 69 ? 9.663 9.699 4.721 1.00 44.75 69 GLY A N 1
ATOM 570 C CA . GLY A 1 69 ? 10.869 8.934 4.376 1.00 44.75 69 GLY A CA 1
ATOM 571 C C . GLY A 1 69 ? 11.255 8.779 2.901 1.00 44.75 69 GLY A C 1
ATOM 572 O O . GLY A 1 69 ? 11.428 7.672 2.416 1.00 44.75 69 GLY A O 1
ATOM 573 N N . GLY A 1 70 ? 11.515 9.872 2.177 1.00 47.97 70 GLY A N 1
ATOM 574 C CA . GLY A 1 70 ? 12.223 9.798 0.882 1.00 47.97 70 GLY A CA 1
ATOM 575 C C . GLY A 1 70 ? 13.716 9.420 0.992 1.00 47.97 70 GLY A C 1
ATOM 576 O O . GLY A 1 70 ? 14.453 9.589 0.025 1.00 47.97 70 GLY A O 1
ATOM 577 N N . SER A 1 71 ? 14.173 8.980 2.171 1.00 52.72 71 SER A N 1
ATOM 578 C CA . SER A 1 71 ? 15.564 8.644 2.496 1.00 52.72 71 SER A CA 1
ATOM 579 C C . SER A 1 71 ? 15.658 7.174 2.900 1.00 52.72 71 SER A C 1
ATOM 581 O O . SER A 1 71 ? 14.775 6.672 3.584 1.00 52.72 71 SER A O 1
ATOM 583 N N . PHE A 1 72 ? 16.755 6.502 2.546 1.00 56.62 72 PHE A N 1
ATOM 584 C CA . PHE A 1 72 ? 17.056 5.110 2.924 1.00 56.62 72 PHE A CA 1
ATOM 585 C C . PHE A 1 72 ? 17.073 4.865 4.449 1.00 56.62 72 PHE A C 1
ATOM 587 O O . PHE A 1 72 ? 17.015 3.721 4.899 1.00 56.62 72 PHE A O 1
ATOM 594 N N . GLU A 1 73 ? 17.151 5.932 5.249 1.00 59.16 73 GLU A N 1
ATOM 595 C CA . GLU A 1 73 ? 17.166 5.883 6.717 1.00 59.16 73 GLU A CA 1
ATOM 596 C C . GLU A 1 73 ? 15.768 5.905 7.347 1.00 59.16 73 GLU A C 1
ATOM 598 O O . GLU A 1 73 ? 15.609 5.468 8.486 1.00 59.16 73 GLU A O 1
ATOM 603 N N . ILE A 1 74 ? 14.758 6.413 6.633 1.00 65.44 74 ILE A N 1
ATOM 604 C CA . ILE A 1 74 ? 13.405 6.610 7.164 1.00 65.44 74 ILE A CA 1
ATOM 605 C C . ILE A 1 74 ? 12.436 5.800 6.298 1.00 65.44 74 ILE A C 1
ATOM 607 O O . ILE A 1 74 ? 12.320 6.093 5.109 1.00 65.44 74 ILE A O 1
ATOM 611 N N . PRO A 1 75 ? 11.735 4.801 6.857 1.00 73.44 75 PRO A N 1
ATOM 612 C CA . PRO A 1 75 ? 10.810 3.986 6.086 1.00 73.44 75 PRO A CA 1
ATOM 613 C C . PRO A 1 75 ? 9.619 4.803 5.578 1.00 73.44 75 PRO A C 1
ATOM 615 O O . PRO A 1 75 ? 9.160 5.748 6.226 1.00 73.44 75 PRO A O 1
ATOM 618 N N . GLU A 1 76 ? 9.066 4.372 4.448 1.00 85.69 76 GLU A N 1
ATOM 619 C CA . GLU A 1 76 ? 7.749 4.808 4.011 1.00 85.69 76 GLU A CA 1
ATOM 620 C C . GLU A 1 76 ? 6.672 4.109 4.838 1.00 85.69 76 GLU A C 1
ATOM 622 O O . GLU A 1 76 ? 6.578 2.882 4.854 1.00 85.69 76 GLU A O 1
ATOM 627 N N . MET A 1 77 ? 5.836 4.894 5.512 1.00 85.44 77 MET A N 1
ATOM 628 C CA . MET A 1 77 ? 4.777 4.377 6.374 1.00 85.44 77 MET A CA 1
ATOM 629 C C . MET A 1 77 ? 3.452 4.335 5.620 1.00 85.44 77 MET A C 1
ATOM 631 O O . MET A 1 77 ? 3.053 5.305 4.968 1.00 85.44 77 MET A O 1
ATOM 635 N N . TYR A 1 78 ? 2.718 3.237 5.759 1.00 89.75 78 TYR A N 1
ATOM 636 C CA . TYR A 1 78 ? 1.358 3.156 5.252 1.00 89.75 78 TYR A CA 1
ATOM 637 C C . TYR A 1 78 ? 0.414 2.596 6.309 1.00 89.75 78 TYR A C 1
ATOM 639 O O . TYR A 1 78 ? 0.785 1.845 7.217 1.00 89.75 78 TYR A O 1
ATOM 647 N N . THR A 1 79 ? -0.846 2.988 6.173 1.00 91.75 79 THR A N 1
ATOM 648 C CA . THR A 1 79 ? -1.955 2.408 6.921 1.00 91.75 79 THR A CA 1
ATOM 649 C C . THR A 1 79 ? -2.846 1.657 5.953 1.00 91.75 79 THR A C 1
ATOM 651 O O . THR A 1 79 ? -3.339 2.249 4.994 1.00 91.75 79 THR A O 1
ATOM 654 N N . PHE A 1 80 ? -3.059 0.374 6.228 1.00 94.75 80 PHE A N 1
ATOM 655 C CA . PHE A 1 80 ? -4.019 -0.463 5.526 1.00 94.75 80 PHE A CA 1
ATOM 656 C C . PHE A 1 80 ? -5.194 -0.768 6.454 1.00 94.75 80 PHE A C 1
ATOM 658 O O . PHE A 1 80 ? -4.996 -1.127 7.611 1.00 94.75 80 PHE A O 1
ATOM 665 N N . ILE A 1 81 ? -6.417 -0.572 5.980 1.00 94.50 81 ILE A N 1
ATOM 666 C CA . ILE A 1 81 ? -7.639 -0.919 6.704 1.00 94.50 81 ILE A CA 1
ATOM 667 C C . ILE A 1 81 ? -8.204 -2.156 6.016 1.00 94.50 81 ILE A C 1
ATOM 669 O O . ILE A 1 81 ? -8.522 -2.081 4.833 1.00 94.50 81 ILE A O 1
ATOM 673 N N . TYR A 1 82 ? -8.309 -3.257 6.757 1.00 94.56 82 TYR A N 1
ATOM 674 C CA . TYR A 1 82 ? -8.799 -4.553 6.286 1.00 94.56 82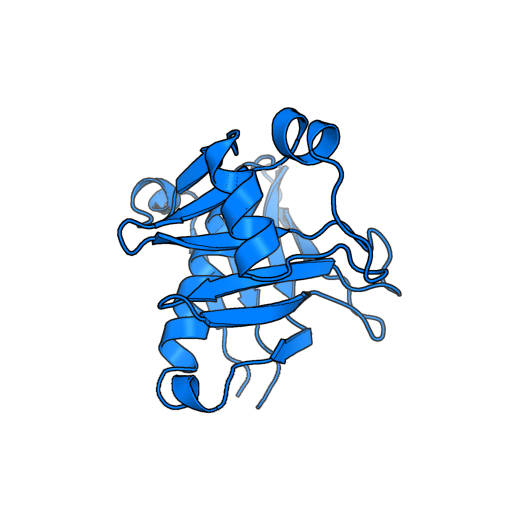 TYR A CA 1
ATOM 675 C C . TYR A 1 82 ? -9.886 -5.046 7.233 1.00 94.56 82 TYR A C 1
ATOM 677 O O . TYR A 1 82 ? -9.637 -5.111 8.439 1.00 94.56 82 TYR A O 1
ATOM 685 N N . ASN A 1 83 ? -11.082 -5.359 6.725 1.00 92.38 83 ASN A N 1
ATOM 686 C CA . ASN A 1 83 ? -12.229 -5.758 7.560 1.00 92.38 83 ASN A CA 1
ATOM 687 C C . ASN A 1 83 ? -12.451 -4.826 8.773 1.00 92.38 83 ASN A C 1
ATOM 689 O O . ASN A 1 83 ? -12.581 -5.270 9.910 1.00 92.38 83 ASN A O 1
ATOM 693 N N . GLU A 1 84 ? -12.432 -3.511 8.533 1.00 91.56 84 GLU A N 1
ATOM 694 C CA . GLU A 1 84 ? -12.535 -2.465 9.563 1.00 91.56 84 GLU A CA 1
ATOM 695 C C . GLU A 1 84 ? -11.451 -2.481 10.658 1.00 91.56 84 GLU A C 1
ATOM 697 O O . GLU A 1 84 ? -11.606 -1.819 11.684 1.00 91.56 84 GLU A O 1
ATOM 702 N N . LEU A 1 85 ? -10.331 -3.170 10.455 1.00 93.44 85 LEU A N 1
ATOM 703 C CA . LEU A 1 85 ? -9.200 -3.170 11.374 1.00 93.44 85 LEU A CA 1
ATOM 704 C C . LEU A 1 85 ? -7.980 -2.522 10.729 1.00 93.44 85 LEU A C 1
ATOM 706 O O . LEU A 1 85 ? -7.713 -2.665 9.538 1.00 93.44 85 LEU A O 1
ATOM 710 N N . LYS A 1 86 ? -7.225 -1.788 11.545 1.00 93.44 86 LYS A N 1
ATOM 711 C CA . LYS A 1 86 ? -6.043 -1.052 11.103 1.00 93.44 86 LYS A CA 1
ATOM 712 C C . LYS A 1 86 ? -4.794 -1.923 11.180 1.00 93.44 86 LYS A C 1
ATOM 714 O O . LYS A 1 86 ? -4.423 -2.407 12.245 1.00 93.44 86 LYS A O 1
ATOM 719 N N . ILE A 1 87 ? -4.095 -1.998 10.059 1.00 93.44 87 ILE A N 1
ATOM 720 C CA . ILE A 1 87 ? -2.815 -2.665 9.865 1.00 93.44 87 ILE A CA 1
ATOM 721 C C . ILE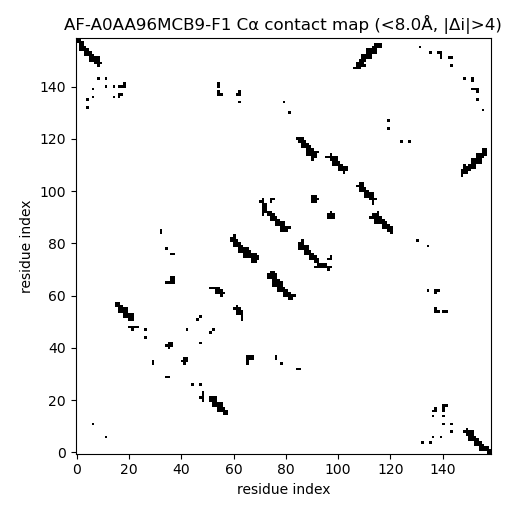 A 1 87 ? -1.777 -1.591 9.549 1.00 93.44 87 ILE A C 1
ATOM 723 O O . ILE A 1 87 ? -1.992 -0.722 8.699 1.00 93.44 87 ILE A O 1
ATOM 727 N N . LYS A 1 88 ? -0.648 -1.627 10.258 1.00 91.44 88 LYS A N 1
ATOM 728 C CA . LYS A 1 88 ? 0.481 -0.729 9.983 1.00 91.44 88 LYS A CA 1
ATOM 729 C C . LYS A 1 88 ? 1.503 -1.466 9.137 1.00 91.44 88 LYS A C 1
ATOM 731 O O . LYS A 1 88 ? 1.830 -2.614 9.441 1.00 91.44 88 LYS A O 1
ATOM 736 N N . LEU A 1 89 ? 2.030 -0.794 8.124 1.00 90.81 89 LEU A N 1
ATOM 737 C CA . LEU A 1 89 ? 3.117 -1.324 7.315 1.00 90.81 89 LEU A CA 1
ATOM 738 C C . LEU A 1 89 ? 4.200 -0.272 7.087 1.00 90.81 89 LEU A C 1
ATOM 740 O O . LEU A 1 89 ? 3.928 0.929 7.022 1.00 90.81 89 LEU A O 1
ATOM 744 N N . GLU A 1 90 ? 5.424 -0.763 6.982 1.00 89.69 90 GLU A N 1
ATOM 745 C CA . GLU A 1 90 ? 6.635 0.019 6.772 1.00 89.69 90 GLU A CA 1
ATOM 746 C C . GLU A 1 90 ? 7.333 -0.553 5.535 1.00 89.69 90 GLU A C 1
ATOM 748 O O . GLU A 1 90 ? 7.523 -1.771 5.433 1.00 89.69 90 GLU A O 1
ATOM 753 N N . CYS A 1 91 ? 7.694 0.311 4.588 1.00 89.44 91 CYS A N 1
ATOM 754 C CA . CYS A 1 91 ? 8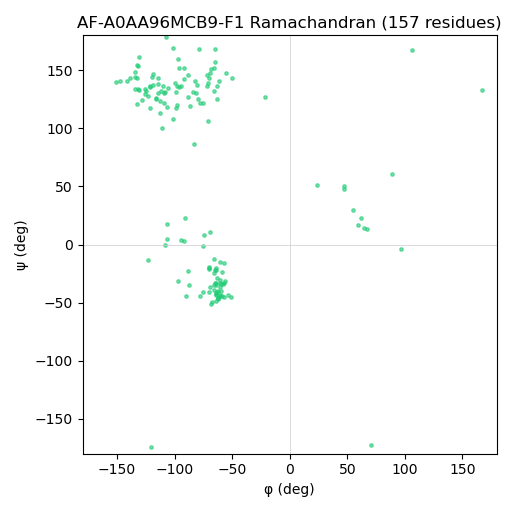.481 -0.045 3.413 1.00 89.44 91 CYS A CA 1
ATOM 755 C C . CYS A 1 91 ? 9.864 0.607 3.500 1.00 89.44 91 CYS A C 1
ATOM 757 O O . CYS A 1 91 ? 9.976 1.806 3.750 1.00 89.44 91 CYS A O 1
ATOM 759 N N . GLY A 1 92 ? 10.922 -0.163 3.254 1.00 86.50 92 GLY A N 1
ATOM 760 C CA . GLY A 1 92 ? 12.308 0.287 3.422 1.00 86.50 92 GLY A CA 1
ATOM 761 C C . GLY A 1 92 ? 12.725 0.469 4.886 1.00 86.50 92 GLY A C 1
ATOM 762 O O . GLY A 1 92 ? 11.999 0.094 5.806 1.00 86.50 92 GLY A O 1
ATOM 763 N N . GLY A 1 93 ? 13.917 1.026 5.099 1.00 75.88 93 GLY A N 1
ATOM 764 C CA . GLY A 1 93 ? 14.545 1.187 6.414 1.00 75.88 93 GLY A CA 1
ATOM 765 C C . GLY A 1 93 ? 15.699 0.205 6.647 1.00 75.88 93 GLY A C 1
ATOM 766 O O . GLY A 1 93 ? 15.914 -0.729 5.877 1.00 75.88 93 GLY A O 1
ATOM 767 N N . SER A 1 94 ? 16.487 0.441 7.703 1.00 66.19 94 SER A N 1
ATOM 768 C CA . SER A 1 94 ? 17.666 -0.375 8.062 1.00 66.19 94 SER A CA 1
ATOM 769 C C . SER A 1 94 ? 18.717 -0.529 6.946 1.00 66.19 94 SER A C 1
ATOM 771 O O . SER A 1 94 ? 19.429 -1.529 6.906 1.00 66.19 94 SER A O 1
ATOM 773 N N . GLY A 1 95 ? 18.841 0.471 6.065 1.00 74.38 95 GLY A N 1
ATOM 774 C CA . GLY A 1 95 ? 19.805 0.482 4.957 1.00 74.38 95 GLY A CA 1
ATOM 775 C C . GLY A 1 95 ? 19.237 0.028 3.610 1.00 74.38 95 GLY A C 1
ATOM 776 O O . GLY A 1 95 ? 19.940 0.124 2.609 1.00 74.38 95 GLY A O 1
ATOM 777 N N . GLU A 1 96 ? 17.974 -0.402 3.562 1.00 79.88 96 GLU A N 1
ATOM 778 C CA . GLU A 1 96 ? 17.300 -0.802 2.326 1.00 79.88 96 GLU A CA 1
ATOM 779 C C . GLU A 1 96 ? 16.289 0.265 1.874 1.00 79.88 96 GLU A C 1
ATOM 781 O O . GLU A 1 96 ? 15.490 0.758 2.682 1.00 79.88 96 GLU A O 1
ATOM 786 N N . PRO A 1 97 ? 16.269 0.632 0.583 1.00 86.75 97 PRO A N 1
ATOM 787 C CA . PRO A 1 97 ? 15.278 1.563 0.070 1.00 86.75 97 PRO A CA 1
ATOM 788 C C . PRO A 1 97 ? 13.894 0.904 -0.006 1.00 86.75 97 PRO A C 1
ATOM 790 O O . PRO A 1 97 ? 13.751 -0.275 -0.347 1.00 86.75 97 PRO A O 1
ATOM 793 N N . ALA A 1 98 ? 12.852 1.702 0.238 1.00 88.56 98 ALA A N 1
ATOM 794 C CA . ALA A 1 98 ? 11.461 1.268 0.092 1.00 88.56 98 ALA A CA 1
ATOM 795 C C . ALA A 1 98 ? 11.150 0.784 -1.329 1.00 88.56 98 ALA A C 1
ATOM 797 O O . ALA A 1 98 ? 10.375 -0.151 -1.509 1.00 88.56 98 ALA A O 1
ATOM 798 N N . ASN A 1 99 ? 11.790 1.405 -2.323 1.00 89.44 99 ASN A N 1
ATOM 799 C CA . ASN A 1 99 ? 11.614 1.109 -3.734 1.00 89.44 99 ASN A CA 1
ATOM 800 C C . ASN A 1 99 ? 12.977 0.945 -4.412 1.00 89.44 99 ASN A C 1
ATOM 802 O O . ASN A 1 99 ? 13.863 1.782 -4.246 1.00 89.44 99 ASN A O 1
ATOM 806 N N . THR A 1 100 ? 13.124 -0.098 -5.221 1.00 90.81 100 THR A N 1
ATOM 807 C CA . THR A 1 100 ? 14.255 -0.271 -6.144 1.00 90.81 100 THR A CA 1
ATOM 808 C C . THR A 1 100 ? 13.735 -0.328 -7.571 1.00 90.81 100 THR A C 1
ATOM 810 O O . THR A 1 100 ? 12.635 -0.823 -7.808 1.00 90.81 100 THR A O 1
ATOM 813 N N . TYR A 1 101 ? 14.519 0.190 -8.515 1.00 91.50 101 TYR A N 1
ATOM 814 C CA . TYR A 1 101 ? 14.136 0.263 -9.920 1.00 91.50 101 TYR A CA 1
ATOM 815 C C . TYR A 1 101 ? 15.196 -0.399 -10.788 1.00 91.50 101 TYR A C 1
ATOM 817 O O . TYR A 1 101 ? 16.390 -0.129 -10.640 1.00 91.50 101 TYR A O 1
ATOM 825 N N . LYS A 1 102 ? 14.756 -1.227 -11.730 1.00 93.88 102 LYS A N 1
ATOM 826 C CA . LYS A 1 102 ? 15.597 -1.798 -12.778 1.00 93.88 102 LYS A CA 1
ATOM 827 C C . LYS A 1 102 ? 15.161 -1.214 -14.114 1.00 93.88 102 LYS A C 1
ATOM 829 O O . LYS A 1 102 ? 14.053 -1.476 -14.560 1.00 93.88 102 LYS A O 1
ATOM 834 N N . ARG A 1 103 ? 16.033 -0.422 -14.739 1.00 92.56 103 ARG A N 1
ATOM 835 C CA . ARG A 1 103 ? 15.794 0.152 -16.068 1.00 92.56 103 ARG A CA 1
ATOM 836 C C . ARG A 1 103 ? 16.107 -0.873 -17.157 1.00 92.56 103 ARG A C 1
ATOM 838 O O . ARG A 1 103 ? 17.149 -1.525 -17.090 1.00 92.56 103 ARG A O 1
ATOM 845 N N . HIS A 1 104 ? 15.249 -0.950 -18.166 1.00 92.12 104 HIS A N 1
ATOM 846 C CA . HIS A 1 104 ? 15.451 -1.761 -19.367 1.00 92.12 104 HIS A CA 1
ATOM 847 C C . HIS A 1 104 ? 15.909 -0.908 -20.561 1.00 92.12 104 HIS A C 1
ATOM 849 O O . HIS A 1 104 ? 15.905 0.328 -20.517 1.00 92.12 104 HIS A O 1
ATOM 855 N N . GLU A 1 105 ? 16.340 -1.573 -21.636 1.00 92.69 105 GLU A N 1
ATOM 856 C CA . GLU A 1 105 ? 16.866 -0.925 -22.848 1.00 92.69 105 GLU A CA 1
ATOM 857 C C . GLU A 1 105 ? 15.836 -0.007 -23.525 1.00 92.69 105 GLU A C 1
ATOM 859 O O . GLU A 1 105 ? 16.185 1.086 -23.969 1.00 92.69 105 GLU A O 1
ATOM 864 N N . ASP A 1 106 ? 14.559 -0.393 -23.504 1.00 89.88 106 ASP A N 1
ATOM 865 C CA . ASP A 1 106 ? 13.408 0.363 -24.025 1.00 89.88 106 ASP A CA 1
ATOM 866 C C . ASP A 1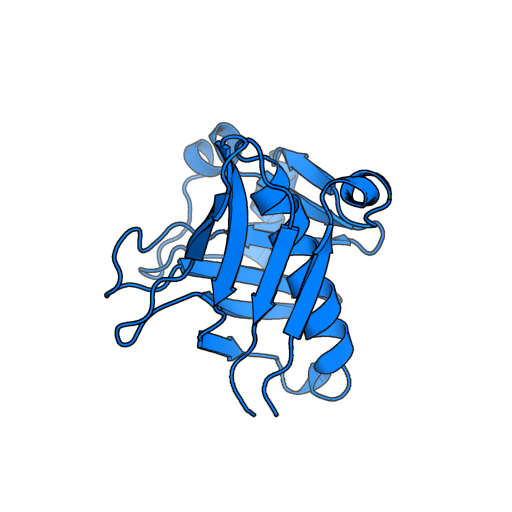 106 ? 12.983 1.553 -23.137 1.00 89.88 106 ASP A C 1
ATOM 868 O O . ASP A 1 106 ? 11.954 2.182 -23.377 1.00 89.88 106 ASP A O 1
ATOM 872 N N . HIS A 1 107 ? 13.776 1.873 -22.108 1.00 85.88 107 HIS A N 1
ATOM 873 C CA . HIS A 1 107 ? 13.509 2.916 -21.115 1.00 85.88 107 HIS A CA 1
ATOM 874 C C . HIS A 1 107 ? 12.282 2.676 -20.225 1.00 85.88 107 HIS A C 1
ATOM 876 O O . HIS A 1 107 ? 11.869 3.596 -19.514 1.00 85.88 107 HIS A O 1
ATOM 882 N N . SER A 1 108 ? 11.741 1.459 -20.214 1.00 90.44 108 SER A N 1
ATOM 883 C CA . SER A 1 108 ? 10.805 1.012 -19.186 1.00 90.44 108 SER A CA 1
ATOM 884 C C . SER A 1 108 ? 11.538 0.625 -17.896 1.00 90.44 108 SER A C 1
ATOM 886 O O . SER A 1 108 ? 12.773 0.511 -17.860 1.00 90.44 108 SER A O 1
ATOM 888 N N . TYR A 1 109 ? 10.774 0.433 -16.821 1.00 91.12 109 TYR A N 1
ATOM 889 C CA . TYR A 1 109 ? 11.307 0.055 -15.516 1.00 91.12 109 TYR A CA 1
ATOM 890 C C . TYR A 1 109 ? 10.527 -1.106 -14.897 1.00 91.12 109 TYR A C 1
ATOM 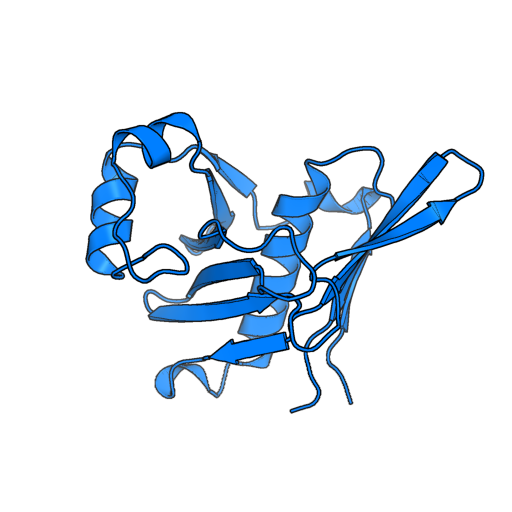892 O O . TYR A 1 109 ? 9.300 -1.154 -14.972 1.00 91.12 109 TYR A O 1
ATOM 900 N N . ASP A 1 110 ? 11.236 -1.992 -14.202 1.00 93.69 110 ASP A N 1
ATOM 901 C CA . ASP A 1 110 ? 10.636 -2.823 -13.158 1.00 93.69 110 ASP A CA 1
ATOM 902 C C . ASP A 1 110 ? 10.836 -2.128 -11.813 1.00 93.69 110 ASP A C 1
ATOM 904 O O . ASP A 1 110 ? 11.938 -1.655 -11.515 1.00 93.69 110 ASP A O 1
ATOM 908 N N . GLN A 1 111 ? 9.799 -2.102 -10.983 1.00 93.19 111 GLN A N 1
ATOM 909 C CA . GLN A 1 111 ? 9.871 -1.605 -9.613 1.00 93.19 111 GLN A CA 1
ATOM 910 C C . GLN A 1 111 ? 9.737 -2.768 -8.630 1.00 93.19 111 GLN A C 1
ATOM 912 O O . GLN A 1 111 ? 8.857 -3.615 -8.761 1.00 93.19 111 GLN A O 1
ATOM 917 N N . GLN A 1 112 ? 10.569 -2.786 -7.593 1.00 93.88 112 GLN A N 1
ATOM 918 C CA . GLN A 1 112 ? 10.365 -3.647 -6.433 1.00 93.88 112 GLN A CA 1
ATOM 919 C C . GLN A 1 112 ? 10.133 -2.798 -5.186 1.00 93.88 112 GLN A C 1
ATOM 921 O O . GLN A 1 112 ? 10.959 -1.948 -4.855 1.00 93.88 112 GLN A O 1
ATOM 926 N N . ILE A 1 113 ? 9.025 -3.070 -4.499 1.00 92.62 113 ILE A N 1
ATOM 927 C CA . ILE A 1 113 ? 8.627 -2.476 -3.226 1.00 92.62 113 ILE A CA 1
ATOM 928 C C . ILE A 1 113 ? 9.029 -3.438 -2.108 1.00 92.62 113 ILE A C 1
ATOM 930 O O . ILE A 1 113 ? 8.591 -4.591 -2.074 1.00 92.62 113 ILE A O 1
ATOM 934 N N . ASN A 1 114 ? 9.873 -2.965 -1.198 1.00 92.19 114 ASN A N 1
ATOM 935 C CA . ASN A 1 114 ? 10.397 -3.753 -0.088 1.00 92.19 114 ASN A CA 1
ATOM 936 C C . ASN A 1 114 ? 9.640 -3.408 1.192 1.00 92.19 114 ASN A C 1
ATOM 938 O O . ASN A 1 114 ? 9.855 -2.342 1.765 1.00 92.19 114 ASN A O 1
ATOM 942 N N . ILE A 1 115 ? 8.788 -4.315 1.665 1.00 91.88 115 ILE A N 1
ATOM 943 C CA . ILE A 1 115 ? 8.160 -4.198 2.982 1.00 91.88 115 ILE A CA 1
ATOM 944 C C . ILE A 1 115 ? 9.176 -4.666 4.021 1.00 91.88 115 ILE A C 1
ATOM 946 O O . ILE A 1 115 ? 9.707 -5.772 3.935 1.00 91.88 115 ILE A O 1
ATOM 950 N N . SER A 1 116 ? 9.457 -3.820 5.004 1.00 89.94 116 SER A N 1
ATOM 951 C CA . SER A 1 116 ? 10.366 -4.126 6.111 1.00 89.94 116 SER A CA 1
ATOM 952 C C . SER A 1 116 ? 9.609 -4.597 7.347 1.00 89.94 116 SER A C 1
ATOM 954 O O . SER A 1 116 ? 10.104 -5.444 8.093 1.00 89.94 116 SER A O 1
ATOM 956 N N . ARG A 1 117 ? 8.381 -4.104 7.548 1.00 89.25 117 ARG A N 1
ATOM 957 C CA . ARG A 1 117 ? 7.561 -4.455 8.706 1.00 89.25 117 ARG A CA 1
ATOM 958 C C . ARG A 1 117 ? 6.078 -4.466 8.380 1.00 89.25 117 ARG A C 1
ATOM 960 O O . ARG A 1 117 ? 5.566 -3.582 7.700 1.00 89.25 117 ARG A O 1
ATOM 967 N N . LEU A 1 118 ? 5.382 -5.448 8.944 1.00 91.38 118 LEU A N 1
ATOM 968 C CA . LEU A 1 118 ? 3.930 -5.559 8.905 1.00 91.38 118 LEU A CA 1
ATOM 969 C C . LEU A 1 118 ? 3.418 -5.859 10.316 1.00 91.38 118 LEU A C 1
ATOM 971 O O . LEU A 1 118 ? 3.810 -6.855 10.921 1.00 91.38 118 LEU A O 1
ATOM 975 N N . ILE A 1 119 ? 2.558 -4.991 10.846 1.00 91.81 119 ILE A N 1
ATOM 976 C CA . ILE A 1 119 ? 1.951 -5.141 12.171 1.00 91.81 119 ILE A CA 1
ATOM 977 C C . ILE A 1 119 ? 0.467 -5.433 11.969 1.00 91.81 119 ILE A C 1
ATOM 979 O O . ILE A 1 119 ? -0.326 -4.522 11.713 1.00 91.81 119 ILE A O 1
ATOM 983 N N . VAL A 1 120 ? 0.118 -6.714 12.080 1.00 92.81 120 VAL A N 1
ATOM 984 C CA . VAL A 1 120 ? -1.250 -7.224 11.936 1.00 92.81 120 VAL A CA 1
ATOM 985 C C . VAL A 1 120 ? -1.865 -7.424 13.328 1.00 92.81 120 VAL A C 1
ATOM 987 O O . VAL A 1 120 ? -1.212 -8.033 14.180 1.00 92.81 120 VAL A O 1
ATOM 990 N N . PRO A 1 121 ? -3.090 -6.930 13.586 1.00 93.62 121 PRO A N 1
ATOM 991 C CA . PRO A 1 121 ? -3.835 -7.241 14.805 1.00 93.62 121 PRO A CA 1
ATOM 992 C C . PRO A 1 121 ? -3.998 -8.753 15.010 1.00 93.62 121 PRO A C 1
ATOM 994 O O . PRO A 1 121 ? -4.104 -9.512 14.045 1.00 93.62 121 PRO A O 1
ATOM 997 N N . GLN A 1 122 ? -4.028 -9.207 16.264 1.00 93.88 122 GLN A N 1
ATOM 998 C CA . GLN A 1 122 ? -4.071 -10.639 16.583 1.00 93.88 122 GLN A CA 1
ATOM 999 C C . GLN A 1 122 ? -5.328 -11.319 16.016 1.00 93.88 122 GLN A C 1
ATOM 1001 O O . GLN A 1 122 ? -5.263 -12.468 15.574 1.00 93.88 122 GLN A O 1
ATOM 1006 N N . GLU A 1 123 ? -6.438 -10.586 15.965 1.00 95.38 123 GLU A N 1
ATOM 1007 C CA . GLU A 1 123 ? -7.732 -10.998 15.415 1.00 95.38 123 GLU A CA 1
ATOM 1008 C C . GLU A 1 123 ? -7.648 -11.392 13.933 1.00 95.38 123 GLU A C 1
ATOM 1010 O O . GLU A 1 123 ? -8.459 -12.178 13.455 1.00 95.38 123 GLU A O 1
ATOM 1015 N N . LEU A 1 124 ? -6.645 -10.878 13.218 1.00 94.19 124 LEU A N 1
ATOM 1016 C CA . LEU A 1 124 ? -6.421 -11.105 11.792 1.00 94.19 124 LEU A CA 1
ATOM 1017 C C . LEU A 1 124 ? -5.243 -12.043 11.496 1.00 94.19 124 LEU A C 1
ATOM 1019 O O . LEU A 1 124 ? -4.899 -12.259 10.334 1.00 94.19 124 LEU A O 1
ATOM 1023 N N . SER A 1 125 ? -4.617 -12.619 12.525 1.00 92.00 125 SER A N 1
ATOM 1024 C CA . SER A 1 125 ? -3.419 -13.460 12.372 1.00 92.00 125 SER A CA 1
ATOM 1025 C C . SER A 1 125 ? -3.623 -14.661 11.440 1.00 92.00 125 SER A C 1
ATOM 1027 O O . SER A 1 125 ? -2.706 -15.023 10.705 1.00 92.00 125 SER A O 1
ATOM 1029 N N . ALA A 1 126 ? -4.829 -15.237 11.415 1.00 93.31 126 ALA A N 1
ATOM 1030 C CA . ALA A 1 126 ? -5.177 -16.353 10.535 1.00 93.31 126 ALA A CA 1
ATOM 1031 C C . ALA A 1 126 ? -5.275 -15.962 9.047 1.00 93.31 126 ALA A C 1
ATOM 1033 O O . ALA A 1 126 ? -5.167 -16.831 8.190 1.00 93.31 126 ALA A O 1
ATOM 1034 N N . SER A 1 127 ? -5.441 -14.672 8.741 1.00 93.88 127 SER A N 1
ATOM 1035 C CA . SER A 1 127 ? -5.609 -14.137 7.381 1.00 93.88 127 SER A CA 1
ATOM 1036 C C . SER A 1 127 ? -4.364 -13.400 6.885 1.00 93.88 127 SER A C 1
ATOM 1038 O O . SER A 1 127 ? -4.441 -12.599 5.959 1.00 93.88 127 SER A O 1
ATOM 1040 N N . ILE A 1 128 ? -3.202 -13.618 7.507 1.00 92.50 128 ILE A N 1
ATOM 1041 C CA . ILE A 1 128 ? -1.986 -12.849 7.215 1.00 92.50 128 ILE A CA 1
ATOM 1042 C C . ILE A 1 128 ? -1.514 -12.982 5.755 1.00 92.50 128 ILE A C 1
ATOM 1044 O O . ILE A 1 128 ? -0.936 -12.038 5.217 1.00 92.50 128 ILE A O 1
ATOM 1048 N N . ASP A 1 129 ? -1.758 -14.123 5.106 1.00 93.06 129 ASP A N 1
ATOM 1049 C CA . ASP A 1 129 ? -1.399 -14.338 3.699 1.00 93.06 129 ASP A CA 1
ATOM 1050 C C . ASP A 1 129 ? -2.361 -13.613 2.751 1.00 93.06 129 ASP A C 1
ATOM 1052 O O . ASP A 1 129 ? -1.899 -12.945 1.826 1.00 93.06 129 ASP A O 1
ATOM 1056 N N . ASP A 1 130 ? -3.665 -13.636 3.042 1.00 93.94 130 ASP A N 1
ATOM 1057 C CA . ASP A 1 130 ? -4.683 -12.883 2.294 1.00 93.94 130 ASP A CA 1
ATOM 1058 C C . ASP A 1 130 ? -4.455 -11.371 2.422 1.00 93.94 130 ASP A C 1
ATOM 1060 O O . ASP A 1 130 ? -4.482 -10.629 1.441 1.00 93.94 130 ASP A O 1
ATOM 1064 N N . ILE A 1 131 ? -4.140 -10.913 3.637 1.00 94.88 131 ILE A N 1
ATOM 1065 C CA . ILE A 1 131 ? -3.774 -9.523 3.923 1.00 94.88 131 ILE A CA 1
ATOM 1066 C C . ILE A 1 131 ? -2.523 -9.128 3.143 1.00 94.88 131 ILE A C 1
ATOM 1068 O O . ILE A 1 131 ? -2.479 -8.042 2.569 1.00 94.88 131 ILE A O 1
ATOM 1072 N N . ALA A 1 132 ? -1.501 -9.987 3.111 1.00 95.31 132 ALA A N 1
ATOM 1073 C CA . ALA A 1 132 ? -0.280 -9.708 2.367 1.00 95.31 132 ALA A CA 1
ATOM 1074 C C . ALA A 1 132 ? -0.546 -9.610 0.857 1.00 95.31 132 ALA A C 1
ATOM 1076 O O . ALA A 1 132 ? -0.036 -8.690 0.219 1.00 95.31 132 ALA A O 1
ATOM 1077 N N . ALA A 1 133 ? -1.379 -10.495 0.302 1.00 94.50 133 ALA A N 1
ATOM 1078 C CA . ALA A 1 133 ? -1.791 -10.433 -1.098 1.00 94.50 133 ALA A CA 1
ATOM 1079 C C . ALA A 1 133 ? -2.560 -9.135 -1.408 1.00 94.50 133 ALA A C 1
ATOM 1081 O O . ALA A 1 133 ? -2.228 -8.434 -2.362 1.00 94.50 133 ALA A O 1
ATOM 1082 N N . SER A 1 134 ? -3.514 -8.765 -0.549 1.00 95.38 134 SER A N 1
ATOM 1083 C CA . SER A 1 134 ? -4.322 -7.549 -0.697 1.00 95.38 134 SER A CA 1
ATOM 1084 C C . SER A 1 134 ? -3.479 -6.269 -0.602 1.00 95.38 134 SER A C 1
ATOM 1086 O O . SER A 1 134 ? -3.594 -5.371 -1.437 1.00 95.38 134 SER A O 1
ATOM 1088 N N . ILE A 1 135 ? -2.547 -6.204 0.358 1.00 95.75 135 ILE A N 1
ATOM 1089 C CA . ILE A 1 135 ? -1.576 -5.104 0.468 1.00 95.75 135 ILE A CA 1
ATOM 1090 C C . ILE A 1 135 ? -0.708 -5.021 -0.788 1.00 95.75 135 ILE A C 1
ATOM 1092 O O . ILE A 1 135 ? -0.448 -3.922 -1.279 1.00 95.75 135 ILE A O 1
ATOM 1096 N N . ALA A 1 136 ? -0.244 -6.161 -1.305 1.00 95.25 136 ALA A N 1
ATOM 1097 C CA . ALA A 1 136 ? 0.612 -6.196 -2.480 1.00 95.25 136 ALA A CA 1
ATOM 1098 C C . ALA A 1 136 ? -0.093 -5.637 -3.723 1.00 95.25 136 ALA A C 1
ATOM 1100 O O . ALA A 1 136 ? 0.477 -4.794 -4.415 1.00 95.25 136 ALA A O 1
ATOM 1101 N N . GLU A 1 137 ? -1.341 -6.046 -3.960 1.00 94.12 137 GLU A N 1
ATOM 1102 C CA . GLU A 1 137 ? -2.165 -5.538 -5.061 1.00 94.12 137 GLU A CA 1
ATOM 1103 C C . GLU A 1 137 ? -2.416 -4.030 -4.914 1.00 94.12 137 GLU A C 1
ATOM 1105 O O . GLU A 1 137 ? -2.176 -3.257 -5.844 1.00 94.12 137 GLU A O 1
ATOM 1110 N N . ALA A 1 138 ? -2.788 -3.575 -3.714 1.00 93.56 138 ALA A N 1
ATOM 1111 C CA . ALA A 1 138 ? -3.044 -2.162 -3.453 1.00 93.56 138 ALA A CA 1
ATOM 1112 C C . ALA A 1 138 ? -1.793 -1.277 -3.653 1.00 93.56 138 ALA A C 1
ATOM 1114 O O . ALA A 1 138 ? -1.883 -0.175 -4.206 1.00 93.56 138 ALA A O 1
ATOM 1115 N N . LEU A 1 139 ? -0.610 -1.749 -3.240 1.00 92.50 139 LEU A N 1
ATOM 1116 C CA . LEU A 1 139 ? 0.665 -1.056 -3.470 1.00 92.50 139 LEU A CA 1
ATOM 1117 C C . LEU A 1 139 ? 1.066 -1.050 -4.950 1.00 92.50 139 LEU A C 1
ATOM 1119 O O . LEU A 1 139 ? 1.602 -0.045 -5.429 1.00 92.50 139 LEU A O 1
ATOM 1123 N N . ALA A 1 140 ? 0.785 -2.133 -5.680 1.00 91.88 140 ALA A N 1
ATOM 1124 C CA . ALA A 1 140 ? 1.029 -2.205 -7.115 1.00 91.88 140 ALA A CA 1
ATOM 1125 C C . ALA A 1 140 ? 0.163 -1.189 -7.872 1.00 91.88 140 ALA A C 1
ATOM 1127 O O . ALA A 1 140 ? 0.698 -0.379 -8.625 1.00 91.88 140 ALA A O 1
ATOM 1128 N N . VAL A 1 141 ? -1.143 -1.128 -7.590 1.00 90.75 141 VAL A N 1
ATOM 1129 C CA . VAL A 1 141 ? -2.054 -0.128 -8.182 1.00 90.75 141 VAL A CA 1
ATOM 1130 C C . VAL A 1 141 ? -1.615 1.300 -7.872 1.00 90.75 141 VAL A C 1
ATOM 1132 O O . VAL A 1 141 ? -1.593 2.152 -8.761 1.00 90.75 141 VAL A O 1
ATOM 1135 N N . ALA A 1 142 ? -1.233 1.577 -6.622 1.00 88.00 142 ALA A N 1
ATOM 1136 C CA . ALA A 1 142 ? -0.744 2.901 -6.237 1.00 88.00 142 ALA A CA 1
ATOM 1137 C C . ALA A 1 142 ? 0.508 3.316 -7.033 1.00 88.00 142 ALA A C 1
ATOM 1139 O O . ALA A 1 142 ? 0.684 4.493 -7.350 1.00 88.00 142 ALA A O 1
ATOM 1140 N N . SER A 1 143 ? 1.359 2.347 -7.368 1.00 87.12 143 SER A N 1
ATOM 1141 C CA . SER A 1 143 ? 2.651 2.558 -8.022 1.00 87.12 143 SER A CA 1
ATOM 1142 C C . SER A 1 143 ? 2.561 2.594 -9.551 1.00 87.12 143 SER A C 1
ATOM 1144 O O . SER A 1 143 ? 3.243 3.414 -10.164 1.00 87.12 143 SER A O 1
ATOM 1146 N N . PHE A 1 144 ? 1.671 1.814 -10.183 1.00 83.31 144 PHE A N 1
ATOM 1147 C CA . PHE A 1 144 ? 1.433 1.850 -11.639 1.00 83.31 144 PHE A CA 1
ATOM 1148 C C . PHE A 1 144 ? 0.938 3.210 -12.152 1.00 83.31 144 PHE A C 1
ATOM 1150 O O . PHE A 1 144 ? 1.033 3.493 -13.342 1.00 83.31 144 PHE A O 1
ATOM 1157 N N . LYS A 1 145 ? 0.478 4.101 -11.264 1.00 69.81 145 LYS A N 1
ATOM 1158 C CA . LYS A 1 145 ? 0.237 5.512 -11.603 1.00 69.81 145 LYS A CA 1
ATOM 1159 C C . LYS A 1 145 ? 1.505 6.302 -11.958 1.00 69.81 145 LYS A C 1
ATOM 1161 O O . LYS A 1 145 ? 1.389 7.427 -12.444 1.00 69.81 145 LYS A O 1
ATOM 1166 N N . SER A 1 146 ? 2.694 5.765 -11.689 1.00 62.84 146 SER A N 1
ATOM 1167 C CA . SER A 1 146 ? 3.984 6.376 -12.019 1.00 62.84 146 SER A CA 1
ATOM 1168 C C . SER A 1 146 ? 4.569 5.830 -13.336 1.00 62.84 146 SER A C 1
ATOM 1170 O O . SER A 1 146 ? 4.131 4.804 -13.845 1.00 62.84 146 SER A O 1
ATOM 1172 N N . ALA A 1 147 ? 5.493 6.583 -13.945 1.00 59.78 147 ALA A N 1
ATOM 1173 C CA . ALA A 1 147 ? 5.946 6.441 -15.338 1.00 59.78 147 ALA A CA 1
ATOM 1174 C C . ALA A 1 147 ? 6.354 5.017 -15.780 1.00 59.78 147 ALA A C 1
ATOM 1176 O O . ALA A 1 147 ? 7.012 4.321 -15.021 1.00 59.78 147 ALA A O 1
ATOM 1177 N N . ASN A 1 148 ? 6.050 4.658 -17.042 1.00 79.06 148 ASN A N 1
ATOM 1178 C CA . ASN A 1 148 ? 6.521 3.495 -17.828 1.00 79.06 148 ASN A CA 1
ATOM 1179 C C . ASN A 1 148 ? 7.013 2.270 -17.022 1.00 79.06 148 ASN A C 1
ATOM 1181 O O . ASN A 1 148 ? 8.119 1.769 -17.255 1.00 79.06 148 ASN A O 1
ATOM 1185 N N . LEU A 1 149 ? 6.202 1.794 -16.075 1.00 87.06 149 LEU A N 1
ATOM 1186 C CA . LEU A 1 149 ? 6.471 0.559 -15.344 1.00 87.06 149 LEU A CA 1
ATOM 1187 C C . LEU A 1 149 ? 5.976 -0.637 -16.160 1.00 87.06 149 LEU A C 1
ATOM 1189 O O . LEU A 1 149 ? 4.830 -0.636 -16.600 1.00 87.06 149 LEU A O 1
ATOM 1193 N N . ASN A 1 150 ? 6.813 -1.663 -16.314 1.00 89.56 150 ASN A N 1
ATOM 1194 C CA . ASN A 1 150 ? 6.418 -2.945 -16.909 1.00 89.56 150 ASN A CA 1
ATOM 1195 C C . ASN A 1 150 ? 5.923 -3.918 -15.845 1.00 89.56 150 ASN A C 1
ATOM 1197 O O . ASN A 1 150 ? 4.908 -4.587 -16.031 1.00 89.56 150 ASN A O 1
ATOM 1201 N N . LYS A 1 151 ? 6.650 -3.987 -14.729 1.00 92.88 151 LYS A N 1
ATOM 1202 C CA . LYS A 1 151 ? 6.407 -4.939 -13.653 1.00 92.88 151 LYS A CA 1
ATOM 1203 C C . LYS A 1 151 ? 6.574 -4.279 -12.296 1.00 92.88 151 LYS A C 1
ATOM 1205 O O . LYS A 1 151 ? 7.490 -3.483 -12.085 1.00 92.88 151 LYS A O 1
ATOM 1210 N N . ILE A 1 152 ? 5.732 -4.684 -11.354 1.00 93.50 152 ILE A N 1
ATOM 1211 C CA . ILE A 1 152 ? 5.882 -4.372 -9.938 1.00 93.50 152 ILE A CA 1
ATOM 1212 C C . ILE A 1 152 ? 6.040 -5.664 -9.160 1.00 93.50 152 ILE A C 1
ATOM 1214 O O . ILE A 1 152 ? 5.355 -6.650 -9.405 1.00 93.50 152 ILE A O 1
ATOM 1218 N N . SER A 1 153 ? 6.968 -5.670 -8.215 1.00 95.25 153 SER A N 1
ATOM 1219 C CA . SER A 1 153 ? 7.165 -6.776 -7.285 1.00 95.25 153 SER A CA 1
ATOM 1220 C C . SER A 1 153 ? 7.043 -6.269 -5.859 1.00 95.25 153 SER A C 1
ATOM 1222 O O . SER A 1 153 ? 7.736 -5.328 -5.490 1.00 95.25 153 SER A O 1
ATOM 1224 N N . VAL A 1 154 ? 6.206 -6.891 -5.037 1.00 95.00 154 VAL A N 1
ATOM 1225 C CA . VAL A 1 154 ? 6.088 -6.563 -3.612 1.00 95.00 154 VAL A CA 1
ATOM 1226 C C . VAL A 1 154 ? 6.686 -7.703 -2.806 1.00 95.00 154 VAL A C 1
ATOM 1228 O O . VAL A 1 154 ? 6.270 -8.856 -2.939 1.00 95.00 154 VAL A O 1
ATOM 1231 N N . VAL A 1 155 ? 7.693 -7.389 -1.994 1.00 94.44 155 VAL A N 1
ATOM 1232 C CA . VAL A 1 155 ? 8.456 -8.374 -1.223 1.00 94.44 155 VAL A CA 1
ATOM 1233 C C . VAL A 1 155 ? 8.251 -8.123 0.262 1.00 94.44 155 VAL A C 1
ATOM 1235 O O . VAL A 1 155 ? 8.515 -7.031 0.758 1.00 94.44 155 VAL A O 1
ATOM 1238 N N . PHE A 1 156 ? 7.809 -9.157 0.971 1.00 92.62 156 PHE A N 1
ATOM 1239 C CA . PHE A 1 156 ? 7.630 -9.155 2.418 1.00 92.62 156 PHE A CA 1
ATOM 1240 C C . PHE A 1 156 ? 8.855 -9.761 3.117 1.00 92.62 156 PHE A C 1
ATOM 1242 O O . PHE A 1 156 ? 9.519 -10.647 2.554 1.00 92.62 156 PHE A O 1
ATOM 1249 N N . PRO A 1 157 ? 9.146 -9.343 4.363 1.00 84.69 157 PRO A N 1
ATOM 1250 C CA . PRO A 1 157 ? 10.261 -9.893 5.117 1.00 84.69 157 PRO A CA 1
ATOM 1251 C C . PRO A 1 157 ? 10.021 -11.381 5.407 1.00 84.69 157 PRO A C 1
ATOM 1253 O O . PRO A 1 157 ? 8.886 -11.868 5.416 1.00 84.69 157 PRO A O 1
ATOM 1256 N N . LYS A 1 158 ? 11.102 -12.133 5.646 1.00 78.62 158 LYS A N 1
ATOM 1257 C CA . LYS A 1 158 ? 10.977 -13.510 6.145 1.00 78.62 158 LYS A CA 1
ATOM 1258 C C . LYS A 1 158 ? 10.320 -13.462 7.531 1.00 78.62 158 LYS A C 1
ATOM 1260 O O . LYS A 1 158 ? 10.809 -12.738 8.394 1.00 78.62 158 LYS A O 1
ATOM 1265 N N . ARG A 1 159 ? 9.225 -14.206 7.696 1.00 64.62 159 ARG A N 1
ATOM 1266 C CA . ARG A 1 159 ? 8.538 -14.404 8.980 1.00 64.62 159 ARG A CA 1
ATOM 1267 C C . ARG A 1 159 ? 9.327 -15.336 9.891 1.00 64.62 159 ARG A C 1
ATOM 1269 O O . ARG A 1 159 ? 9.971 -16.261 9.339 1.00 64.62 159 ARG A O 1
#

Nearest PDB structures (foldseek):
  4caw-assembly1_A  TM=2.908E-01  e=5.741E-02  Aspergillus fumigatus
  5ejl-assembly1_A  TM=2.536E-01  e=1.814E+00  Klebsiella pneumoniae

=== Feature glossary ===
Reading guide. The protein is described through the following features:

Foldseek 3Di. A 3Di character summarizes, for each residue, the relative orientation of the Cα frame of its nearest spatial neighbor. Because it encodes fold topology rather than chemistry, 3Di alignments detect remote structural similarity that sequence alignment misses.

Contact-map, Ramachandran, and PAE plots. Plot images: a contact map (which residues are close in 3D, as an N×N binary image), a Ramachandran scatter (backbone torsion angles, revealing secondary-structure composition at a glance), and — for AlphaFold structures — a PAE heatmap (pairwise prediction confidence).

Radius of gyration, Cα contacts, bounding box. Radius of gyration (Rg) is the root-mean-square distance of Cα atoms from their centroid — a single number for overall size and compactness. A globular domain of N residues has Rg ≈ 2.2·N^0.38 Å; an extended or disordered chain has a much larger Rg. The Cα contact count is the number of residue pairs whose Cα atoms are within 8 Å and are more than four positions apart in sequence — a standard proxy for tertiary packing density. The bounding box is the smallest axis-aligned box enclosing all Cα atoms.

Secondary structure (8-state, DSSP). Eight-state secondary structure (DSSP): H is the canonical α-helix, G the tighter 3₁₀-helix, I the wider π-helix; E/B are β-structure, T and S are turns and bends, and '-' is everything else. DSSP derives these from the pattern of main-chain N–H···O=C hydrogen bonds, not from the sequence.

B-factor. B-factor (Debye–Waller factor) reflects atomic displacement in the crystal lattice. It is an experimental observable (units Å²), not a prediction; low values mean the atom is pinned down, high values mean it moves or is heterogeneous across the crystal.

pLDDT. pLDDT is the predicted lDDT-Cα score: AlphaFold's confidence that the local environment of each residue (all inter-atomic distances within 15 Å) is correctly placed. It is a per-residue number between 0 and 100, with higher meaning more reliable.

Nearest PDB structures. Nearest PDB neighbors are the top structural matches found by Foldseek when searching this structure against the entire Protein Data Bank. Each hit reports a TM-score (0 to 1; >0.5 almost always implies the same fold) and an E-value. These are *structural* homologs — they may share no detectable sequence similarity.

Solvent-accessible surface area. Accessible surface area quantifies burial. A residue with SASA near zero is packed into the hydrophobic core; one with SASA >100 Å² sits on the surface. Computed here via the Shrake–Rupley numerical algorithm with a 1.4 Å probe.

Rendered structure images. Structure images are PyMOL renders from six orthogonal camera directions. Cartoon representation draws helices as coils and strands as arrows; sticks shows the backbone as bonds; surface shows the solvent-excluded envelope. Rainbow coloring maps sequence position to hue (blue→red, N→C); chain coloring assigns a distinct color per polypeptide.

Backbone torsions (φ/ψ). φ (phi) and ψ (psi) are the two rotatable backbone dihedrals per residue: φ is the C(i-1)–N–Cα–C torsion, ψ is the N–Cα–C–N(i+1) torsion, both in degrees on (−180°, 180°]. α-helical residues cluster near (−60°, −45°); β-strand residues near (−120°, +130°). A Ramachandran plot is simply a scatter of (φ, ψ) for every residue.

Predicted aligned error. Predicted Aligned Error (PAE) is an AlphaFold confidence matrix: entry (i, j) is the expected error in the position of residue j, in ångströms, when the prediction is superimposed on the true structure at residue i. Low PAE within a block of residues means that block is internally rigid and well-predicted; high PAE between two blocks means their relative placement is uncertain even if each block individually is confident.

mmCIF coordinates. Structure coordinates are given as an mmCIF _atom_site loop: one row per atom with element, residue name, chain id, sequence number, and x/y/z position in Å. Only the four main-chain atoms per residue are included here; side chains are omitted to keep the record compact.

InterPro / GO / CATH / organism. Database cross-references. InterPro integrates a dozen domain/family signature databases into unified entries with residue-range hits. GO terms attach function/process/location labels with evidence codes. CATH codes position the fold in a four-level structural taxonomy. Organism is the NCBI-taxonomy species name.

Secondary structure (3-state, P-SEA). SS3 is a coarse helix/strand/coil call (letters a/b/c) made by the P-SEA algorithm from inter-Cα distances and dihedrals. It is less detailed than DSSP but needs only Cα positions.

Sequence. Sequence gives the chain of amino acids in standard one-letter code (A=alanine, C=cysteine, …, Y=tyrosine), read N→C. It is the only feature that is directly encoded by the gene; all structural features are derived from the folded form of this sequence.